Protein AF-A0A352NI86-F1 (afdb_monomer_lite)

Structure (mmCIF, N/CA/C/O backbone):
data_AF-A0A352NI86-F1
#
_entry.id   AF-A0A352NI86-F1
#
loop_
_atom_site.group_PDB
_atom_site.id
_atom_site.type_symbol
_atom_site.label_atom_id
_atom_site.label_alt_id
_atom_site.label_comp_id
_atom_site.label_asym_id
_atom_site.label_entity_id
_atom_site.label_seq_id
_atom_site.pdbx_PDB_ins_code
_atom_site.Cartn_x
_atom_site.Cartn_y
_atom_site.Cartn_z
_atom_site.occupancy
_atom_site.B_iso_or_equiv
_atom_site.auth_seq_id
_atom_site.auth_comp_id
_atom_site.auth_asym_id
_atom_site.auth_atom_id
_atom_site.pdbx_PDB_model_num
ATOM 1 N N . PRO A 1 1 ? 5.812 -15.218 0.491 1.00 68.88 1 PRO A N 1
ATOM 2 C CA . PRO A 1 1 ? 5.728 -13.779 0.850 1.00 68.88 1 PRO A CA 1
ATOM 3 C C . PRO A 1 1 ? 6.702 -13.503 2.004 1.00 68.88 1 PRO A C 1
ATOM 5 O O . PRO A 1 1 ? 6.908 -14.426 2.794 1.00 68.88 1 PRO A O 1
ATOM 8 N N . PRO A 1 2 ? 7.327 -12.315 2.087 1.00 77.12 2 PRO A N 1
ATOM 9 C CA . PRO A 1 2 ? 8.174 -11.948 3.223 1.00 77.12 2 PRO A CA 1
ATOM 10 C C . PRO A 1 2 ? 7.407 -12.029 4.550 1.00 77.12 2 PRO A C 1
ATOM 12 O O . PRO A 1 2 ? 6.180 -11.914 4.564 1.00 77.12 2 PRO A O 1
ATOM 15 N N . ALA A 1 3 ? 8.123 -12.235 5.656 1.00 84.69 3 ALA A N 1
ATOM 16 C CA . ALA A 1 3 ? 7.511 -12.257 6.982 1.00 84.69 3 ALA A CA 1
ATOM 17 C C . ALA A 1 3 ? 6.951 -10.872 7.348 1.00 84.69 3 ALA A C 1
ATOM 19 O O . ALA A 1 3 ? 7.535 -9.841 7.001 1.00 84.69 3 ALA A O 1
ATOM 20 N N . VAL A 1 4 ? 5.819 -10.855 8.052 1.00 83.38 4 VAL A N 1
ATOM 21 C CA . VAL A 1 4 ? 5.248 -9.630 8.625 1.00 83.38 4 VAL A CA 1
ATOM 22 C C . VAL A 1 4 ? 6.000 -9.323 9.931 1.00 83.38 4 VAL A C 1
ATOM 24 O O . VAL A 1 4 ? 6.153 -10.242 10.741 1.00 83.38 4 VAL A O 1
ATOM 27 N N . PRO A 1 5 ? 6.508 -8.093 10.147 1.00 83.12 5 PRO A N 1
ATOM 28 C CA . PRO A 1 5 ? 7.211 -7.735 11.378 1.00 83.12 5 PRO A CA 1
ATOM 29 C C . PRO A 1 5 ? 6.313 -7.850 12.617 1.00 83.12 5 PRO A C 1
ATOM 31 O O . PRO A 1 5 ? 5.097 -7.679 12.532 1.00 83.12 5 PRO A O 1
ATOM 34 N N . SER A 1 6 ? 6.910 -8.090 13.787 1.00 82.56 6 SER A N 1
ATOM 35 C CA . SER A 1 6 ? 6.178 -8.097 15.061 1.00 82.56 6 SER A CA 1
ATOM 36 C C . SER A 1 6 ? 5.464 -6.762 15.301 1.00 82.56 6 SER A C 1
ATOM 38 O O . SER A 1 6 ? 6.043 -5.703 15.063 1.00 82.56 6 SER A O 1
ATOM 40 N N . GLY A 1 7 ? 4.219 -6.814 15.782 1.00 81.31 7 GLY A N 1
ATOM 41 C CA . GLY A 1 7 ? 3.371 -5.628 15.963 1.00 81.31 7 GLY A CA 1
ATOM 42 C C . GLY A 1 7 ? 2.655 -5.163 14.690 1.00 81.31 7 GLY A C 1
ATOM 43 O O . GLY A 1 7 ? 1.941 -4.172 14.729 1.00 81.31 7 GLY A O 1
ATOM 44 N N . PHE A 1 8 ? 2.803 -5.867 13.565 1.00 82.38 8 PHE A N 1
ATOM 45 C CA . PHE A 1 8 ? 2.075 -5.571 12.332 1.00 82.38 8 PHE A CA 1
ATOM 46 C C . PHE A 1 8 ? 1.155 -6.716 11.941 1.00 82.38 8 PHE A C 1
ATOM 48 O O . PHE A 1 8 ? 1.426 -7.890 12.204 1.00 82.38 8 PHE A O 1
ATOM 55 N N . ARG A 1 9 ? 0.073 -6.364 11.245 1.00 87.38 9 ARG A N 1
ATOM 56 C CA . ARG A 1 9 ? -0.851 -7.332 10.661 1.00 87.38 9 ARG A CA 1
ATOM 57 C C . ARG A 1 9 ? -1.109 -7.025 9.196 1.00 87.38 9 ARG A C 1
ATOM 59 O O . ARG A 1 9 ? -1.314 -5.877 8.802 1.00 87.38 9 ARG A O 1
ATOM 66 N N . LEU A 1 10 ? -1.107 -8.087 8.395 1.00 86.75 10 LEU A N 1
ATOM 67 C CA . LEU A 1 10 ? -1.459 -8.034 6.984 1.00 86.75 10 LEU A CA 1
ATOM 68 C C . LEU A 1 10 ? -2.979 -7.900 6.838 1.00 86.75 10 LEU A C 1
ATOM 70 O O . LEU A 1 10 ? -3.723 -8.689 7.416 1.00 86.75 10 LEU A O 1
ATOM 74 N N . LEU A 1 11 ? -3.424 -6.921 6.051 1.00 85.81 11 LEU A N 1
ATOM 75 C CA . LEU A 1 11 ? -4.848 -6.627 5.836 1.00 85.81 11 LEU A CA 1
ATOM 76 C C . LEU A 1 11 ? -5.367 -7.099 4.468 1.00 85.81 11 LEU A C 1
ATOM 78 O O . LEU A 1 11 ? -6.529 -6.882 4.129 1.00 85.81 11 LEU A O 1
ATOM 82 N N . GLY A 1 12 ? -4.505 -7.714 3.658 1.00 82.44 12 GLY A N 1
ATOM 83 C CA . GLY A 1 12 ? -4.814 -8.140 2.296 1.00 82.44 12 GLY A CA 1
ATOM 84 C C . GLY A 1 12 ? -3.799 -9.143 1.749 1.00 82.44 12 GLY A C 1
ATOM 85 O O . GLY A 1 12 ? -3.095 -9.809 2.500 1.00 82.44 12 GLY A O 1
ATOM 86 N N . SER A 1 13 ? -3.720 -9.268 0.424 1.00 84.06 13 SER A N 1
ATOM 87 C CA . SER A 1 13 ? -2.706 -10.110 -0.229 1.00 84.06 13 SER A CA 1
ATOM 88 C C . SER A 1 13 ? -1.406 -9.342 -0.477 1.00 84.06 13 SER A C 1
ATOM 90 O O . SER A 1 13 ? -1.415 -8.121 -0.623 1.00 84.06 13 SER A O 1
ATOM 92 N N . VAL A 1 14 ? -0.289 -10.069 -0.550 1.00 82.50 14 VAL A N 1
ATOM 93 C CA . VAL A 1 14 ? 0.996 -9.529 -1.017 1.00 82.50 14 VAL A CA 1
ATOM 94 C C . VAL A 1 14 ? 1.062 -9.689 -2.529 1.00 82.50 14 VAL A C 1
ATOM 96 O O . VAL A 1 14 ? 0.864 -10.796 -3.032 1.00 82.50 14 VAL A O 1
ATOM 99 N N . TYR A 1 15 ? 1.376 -8.610 -3.237 1.00 79.06 15 TYR A N 1
ATOM 100 C CA . TYR A 1 15 ? 1.509 -8.612 -4.693 1.00 79.06 15 TYR A CA 1
ATOM 101 C C . TYR A 1 15 ? 2.980 -8.429 -5.087 1.00 79.06 15 TYR A C 1
ATOM 103 O O . TYR A 1 15 ? 3.679 -7.598 -4.507 1.00 79.06 15 TYR A O 1
ATOM 111 N N . GLU A 1 16 ? 3.448 -9.218 -6.058 1.00 79.75 16 GLU A N 1
ATOM 112 C CA . GLU A 1 16 ? 4.759 -9.085 -6.709 1.00 79.75 16 GLU A CA 1
ATOM 113 C C . GLU A 1 16 ? 4.521 -8.830 -8.201 1.00 79.75 16 GLU A C 1
ATOM 115 O O . GLU A 1 16 ? 3.766 -9.564 -8.842 1.00 79.75 16 GLU A O 1
ATOM 120 N N . PHE A 1 17 ? 5.152 -7.792 -8.746 1.00 77.31 17 PHE A N 1
ATOM 121 C CA . PHE A 1 17 ? 5.100 -7.462 -10.169 1.00 77.31 17 PHE A CA 1
ATOM 122 C C . PHE A 1 17 ? 6.457 -7.765 -10.805 1.00 77.31 17 PHE A C 1
ATOM 124 O O . PHE A 1 17 ? 7.493 -7.537 -10.185 1.00 77.31 17 PHE A O 1
ATOM 131 N N . SER A 1 18 ? 6.450 -8.267 -12.040 1.00 79.75 18 SER A N 1
ATOM 132 C CA . SER A 1 18 ? 7.671 -8.469 -12.824 1.00 79.75 18 SER A CA 1
ATOM 133 C C . SER A 1 18 ? 7.502 -7.927 -14.238 1.00 79.75 18 SER A C 1
ATOM 135 O O . SER A 1 18 ? 6.400 -7.958 -14.791 1.00 79.75 18 SER A O 1
ATOM 137 N N . VAL A 1 19 ? 8.593 -7.418 -14.805 1.00 74.56 19 VAL A N 1
ATOM 138 C CA . VAL A 1 19 ? 8.672 -6.965 -16.199 1.00 74.56 19 VAL A CA 1
ATOM 139 C C . VAL A 1 19 ? 9.743 -7.805 -16.877 1.00 74.56 19 VAL A C 1
ATOM 141 O O . VAL A 1 19 ? 10.877 -7.836 -16.415 1.00 74.56 19 VAL A O 1
ATOM 144 N N . ASP A 1 20 ? 9.366 -8.550 -17.916 1.00 81.00 20 ASP A N 1
ATOM 145 C CA . ASP A 1 20 ? 10.259 -9.466 -18.646 1.00 81.00 20 ASP A CA 1
ATOM 146 C C . ASP A 1 20 ? 11.017 -10.481 -17.760 1.00 81.00 20 ASP A C 1
ATOM 148 O O . ASP A 1 20 ? 12.096 -10.951 -18.107 1.00 81.00 20 ASP A O 1
ATOM 152 N N . GLY A 1 21 ? 10.433 -10.863 -16.619 1.00 79.00 21 GLY A N 1
ATOM 153 C CA . GLY A 1 21 ? 11.030 -11.804 -15.662 1.00 79.00 21 GLY A CA 1
ATOM 154 C C . GLY A 1 21 ? 11.896 -11.153 -14.578 1.00 79.00 21 GLY A C 1
ATOM 155 O O . GLY A 1 21 ? 12.259 -11.831 -13.615 1.00 79.00 21 GLY A O 1
ATOM 156 N N . GLU A 1 22 ? 12.152 -9.848 -14.672 1.00 78.31 22 GLU A N 1
ATOM 157 C CA . GLU A 1 22 ? 12.859 -9.079 -13.650 1.00 78.31 22 GLU A CA 1
ATOM 158 C C . GLU A 1 22 ? 11.903 -8.641 -12.535 1.00 78.31 22 GLU A C 1
ATOM 160 O O . GLU A 1 22 ? 10.784 -8.186 -12.787 1.00 78.31 22 GLU A O 1
ATOM 165 N N . LYS A 1 23 ? 12.347 -8.786 -11.282 1.00 71.75 23 LYS A N 1
ATOM 166 C CA . LYS A 1 23 ? 11.561 -8.469 -10.070 1.00 71.75 23 LYS A CA 1
ATOM 167 C C . LYS A 1 23 ? 11.685 -7.016 -9.619 1.00 71.75 23 LYS A C 1
ATOM 169 O O . LYS A 1 23 ? 10.997 -6.608 -8.686 1.00 71.75 23 LYS A O 1
ATOM 174 N N . SER A 1 24 ? 12.564 -6.262 -10.269 1.00 69.31 24 SER A N 1
ATOM 175 C CA . SER A 1 24 ? 12.723 -4.827 -10.100 1.00 69.31 24 SER A CA 1
ATOM 176 C C . SER A 1 24 ? 12.650 -4.157 -11.468 1.00 69.31 24 SER A C 1
ATOM 178 O O . SER A 1 24 ? 13.216 -4.623 -12.454 1.00 69.31 24 SER A O 1
ATOM 180 N N . TYR A 1 25 ? 11.901 -3.064 -11.538 1.00 74.19 25 TYR A N 1
ATOM 181 C CA . TYR A 1 25 ? 11.762 -2.267 -12.750 1.00 74.19 25 TYR A CA 1
ATOM 182 C C . TYR A 1 25 ? 11.470 -0.826 -12.361 1.00 74.19 25 TYR A C 1
ATOM 184 O O . TYR A 1 25 ? 10.669 -0.608 -11.455 1.00 74.19 25 TYR A O 1
ATOM 192 N N . SER A 1 26 ? 12.084 0.138 -13.048 1.00 77.12 26 SER A N 1
ATOM 193 C CA . SER A 1 26 ? 11.836 1.569 -12.851 1.00 77.12 26 SER A CA 1
ATOM 194 C C . SER A 1 26 ? 11.059 2.141 -14.030 1.00 77.12 26 SER A C 1
ATOM 196 O O . SER A 1 26 ? 11.459 2.007 -15.187 1.00 77.12 26 SER A O 1
ATOM 198 N N . PHE A 1 27 ? 9.949 2.809 -13.743 1.00 75.50 27 PHE A N 1
ATOM 199 C CA . PHE A 1 27 ? 9.102 3.434 -14.743 1.00 75.50 27 PHE A CA 1
ATOM 200 C C . PHE A 1 27 ? 9.628 4.806 -15.144 1.00 75.50 27 PHE A C 1
ATOM 202 O O . PHE A 1 27 ? 9.960 5.638 -14.307 1.00 75.50 27 PHE A O 1
ATOM 209 N N . ALA A 1 28 ? 9.585 5.101 -16.444 1.00 77.88 28 ALA A N 1
ATOM 210 C CA . ALA A 1 28 ? 9.854 6.449 -16.946 1.00 77.88 28 ALA A CA 1
ATOM 211 C C . ALA A 1 28 ? 8.791 7.482 -16.510 1.00 77.88 28 ALA A C 1
ATOM 213 O O . ALA A 1 28 ? 9.021 8.687 -16.595 1.00 77.88 28 ALA A O 1
ATOM 214 N N . LYS A 1 29 ? 7.607 7.020 -16.086 1.00 81.88 29 LYS A N 1
ATOM 215 C CA . LYS A 1 29 ? 6.509 7.828 -15.541 1.00 81.88 29 LYS A CA 1
ATOM 216 C C . LYS A 1 29 ? 5.911 7.102 -14.349 1.00 81.88 29 LYS A C 1
ATOM 218 O O . LYS A 1 29 ? 5.798 5.883 -14.396 1.00 81.88 29 LYS A O 1
ATOM 223 N N . SER A 1 30 ? 5.481 7.836 -13.330 1.00 85.06 30 SER A N 1
ATOM 224 C CA . SER A 1 30 ? 4.841 7.224 -12.171 1.00 85.06 30 SER A CA 1
ATOM 225 C C . SER A 1 30 ? 3.624 6.389 -12.576 1.00 85.06 30 SER A C 1
ATOM 227 O O . SER A 1 30 ? 2.847 6.757 -13.463 1.00 85.06 30 SER A O 1
ATOM 229 N N . VAL A 1 31 ? 3.477 5.248 -11.914 1.00 86.38 31 VAL A N 1
ATOM 230 C CA . VAL A 1 31 ? 2.327 4.358 -12.039 1.00 86.38 31 VAL A CA 1
ATOM 231 C C . VAL A 1 31 ? 1.491 4.437 -10.772 1.00 86.38 31 VAL A C 1
ATOM 233 O O . VAL A 1 31 ? 2.010 4.641 -9.673 1.00 86.38 31 VAL A O 1
ATOM 236 N N . THR A 1 32 ? 0.181 4.286 -10.927 1.00 92.06 32 THR A N 1
ATOM 237 C CA . THR A 1 32 ? -0.757 4.253 -9.806 1.00 92.06 32 THR A CA 1
ATOM 238 C C . THR A 1 32 ? -1.002 2.812 -9.392 1.00 92.06 32 THR A C 1
ATOM 240 O O . THR A 1 32 ? -1.415 1.993 -10.212 1.00 92.06 32 THR A O 1
ATOM 243 N N . ILE A 1 33 ? -0.770 2.515 -8.116 1.00 90.62 33 ILE A N 1
ATOM 244 C CA . ILE A 1 33 ? -1.128 1.237 -7.504 1.00 90.62 33 ILE A CA 1
ATOM 245 C C . ILE A 1 33 ? -2.330 1.476 -6.599 1.00 90.62 33 ILE A C 1
ATOM 247 O O . ILE A 1 33 ? -2.269 2.325 -5.711 1.00 90.62 33 ILE A O 1
ATOM 251 N N . THR A 1 34 ? -3.386 0.688 -6.796 1.00 93.94 34 THR A N 1
ATOM 252 C CA . THR A 1 34 ? -4.562 0.643 -5.922 1.00 93.94 34 THR A CA 1
ATOM 253 C C . THR A 1 34 ? -4.719 -0.775 -5.389 1.00 93.94 34 THR A C 1
ATOM 255 O O . THR A 1 34 ? -4.880 -1.714 -6.168 1.00 93.94 34 THR A O 1
ATOM 258 N N . LEU A 1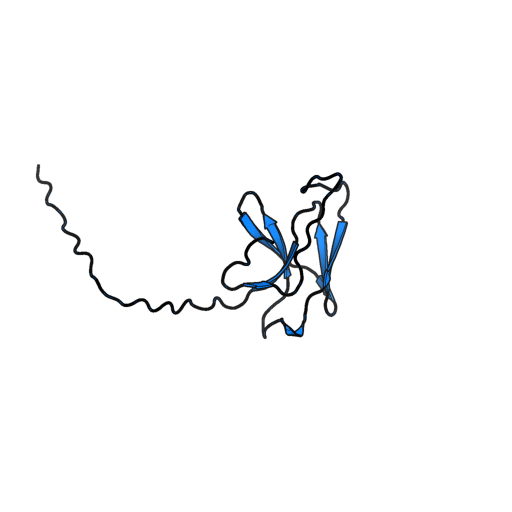 35 ? -4.659 -0.941 -4.067 1.00 93.44 35 LEU A N 1
ATOM 259 C CA . LEU A 1 35 ? -4.791 -2.238 -3.400 1.00 93.44 35 LEU A CA 1
ATOM 260 C C . LEU A 1 35 ? -6.040 -2.271 -2.524 1.00 93.44 35 LEU A C 1
ATOM 262 O O . LEU A 1 35 ? -6.306 -1.332 -1.777 1.00 93.44 35 LEU A O 1
ATOM 266 N N . HIS A 1 36 ? -6.775 -3.380 -2.587 1.00 94.38 36 HIS A N 1
ATOM 267 C CA . HIS A 1 36 ? -7.866 -3.662 -1.657 1.00 94.38 36 HIS A CA 1
ATOM 268 C C . HIS A 1 36 ? -7.333 -4.179 -0.317 1.00 94.38 36 HIS A C 1
ATOM 270 O O . HIS A 1 36 ? -6.344 -4.916 -0.273 1.00 94.38 36 HIS A O 1
ATOM 276 N N . PHE A 1 37 ? -8.039 -3.848 0.759 1.00 93.19 37 PHE A N 1
ATOM 277 C CA . PHE A 1 37 ? -7.831 -4.402 2.094 1.00 93.19 37 PHE A CA 1
ATOM 278 C C . PHE A 1 37 ? -9.173 -4.755 2.739 1.00 93.19 37 PHE A C 1
ATOM 280 O O . PHE A 1 37 ? -10.217 -4.266 2.306 1.00 93.19 37 PHE A O 1
ATOM 287 N N . ASP A 1 38 ? -9.149 -5.612 3.758 1.00 91.56 38 ASP A N 1
ATOM 288 C CA . ASP A 1 38 ? -10.318 -5.906 4.587 1.00 91.56 38 ASP A CA 1
ATOM 289 C C . ASP A 1 38 ? -10.487 -4.823 5.672 1.00 91.56 38 ASP A C 1
ATOM 291 O O . ASP A 1 38 ? -9.671 -4.761 6.597 1.00 91.56 38 ASP A O 1
ATOM 295 N N . PRO A 1 39 ? -11.527 -3.968 5.612 1.00 89.25 39 PRO A N 1
ATOM 296 C CA . PRO A 1 39 ? -11.751 -2.942 6.627 1.00 89.25 39 PRO A CA 1
ATOM 297 C C . PRO A 1 39 ? -12.120 -3.528 7.991 1.00 89.25 39 PRO A C 1
ATOM 299 O O . PRO A 1 39 ? -11.810 -2.920 9.009 1.00 89.25 39 PRO A O 1
ATOM 302 N N . GLY A 1 40 ? -12.750 -4.710 8.027 1.00 89.88 40 GLY A N 1
ATOM 303 C CA . GLY A 1 40 ? -13.079 -5.401 9.277 1.00 89.88 40 GLY A CA 1
ATOM 304 C C . GLY A 1 40 ? -11.839 -5.923 10.001 1.00 89.88 40 GLY A C 1
ATOM 305 O O . GLY A 1 40 ? -11.885 -6.213 11.195 1.00 89.88 40 GLY A O 1
ATOM 306 N N . ALA A 1 41 ? -10.716 -6.002 9.288 1.00 87.19 41 ALA A N 1
ATOM 307 C CA . ALA A 1 41 ? -9.425 -6.305 9.854 1.00 87.19 41 ALA A CA 1
ATOM 308 C C . ALA A 1 41 ? -8.683 -5.052 10.346 1.00 87.19 41 ALA A C 1
ATOM 310 O O . ALA A 1 41 ? -7.600 -5.224 10.871 1.00 87.19 41 ALA A O 1
ATOM 311 N N . VAL A 1 42 ? -9.184 -3.822 10.237 1.00 89.44 42 VAL A N 1
ATOM 312 C CA . VAL A 1 42 ? -8.495 -2.644 10.805 1.00 89.44 42 VAL A CA 1
ATOM 313 C C . VAL A 1 42 ? -8.947 -2.440 12.254 1.00 89.44 42 VAL A C 1
ATOM 315 O O . VAL A 1 42 ? -10.145 -2.368 12.516 1.00 89.44 42 VAL A O 1
ATOM 318 N N . GLY A 1 43 ? -8.007 -2.390 13.201 1.00 86.50 43 GLY A N 1
ATOM 319 C CA . GLY A 1 43 ? -8.298 -2.141 14.615 1.00 86.50 43 GLY A CA 1
ATOM 320 C C . GLY A 1 43 ? -8.719 -0.694 14.896 1.00 86.50 43 GLY A C 1
ATOM 321 O O . GLY A 1 43 ? -8.465 0.213 14.103 1.00 86.50 43 GLY A O 1
ATOM 322 N N . GLU A 1 44 ? -9.359 -0.455 16.044 1.00 85.25 44 GLU A N 1
ATOM 323 C CA . GLU A 1 44 ? -9.705 0.907 16.467 1.00 85.25 44 GLU A CA 1
ATOM 324 C C . GLU A 1 44 ? -8.438 1.758 16.641 1.00 85.25 44 GLU A C 1
ATOM 326 O O . GLU A 1 44 ? -7.502 1.366 17.331 1.00 85.25 44 GLU A O 1
ATOM 331 N N . GLY A 1 45 ? -8.402 2.930 16.000 1.00 84.56 45 GLY A N 1
ATOM 332 C CA . GLY A 1 45 ? -7.244 3.829 16.032 1.00 84.56 45 GLY A CA 1
ATOM 333 C C . GLY A 1 45 ? -6.090 3.438 15.099 1.00 84.56 45 GLY A C 1
ATOM 334 O O . GLY A 1 45 ? -5.176 4.240 14.912 1.00 84.56 45 GLY A O 1
ATOM 335 N N . GLU A 1 46 ? -6.137 2.265 14.461 1.00 89.06 46 GLU A N 1
ATOM 336 C CA . GLU A 1 46 ? -5.166 1.884 13.435 1.00 89.06 46 GLU A CA 1
ATOM 337 C C . GLU A 1 46 ? -5.464 2.603 12.110 1.00 89.06 46 GLU A C 1
ATOM 339 O O . GLU A 1 46 ? -6.613 2.856 11.746 1.00 89.06 46 GLU A O 1
ATOM 344 N N . THR A 1 47 ? -4.414 2.916 11.348 1.00 90.69 47 THR A N 1
ATOM 345 C CA . THR A 1 47 ? -4.544 3.453 9.987 1.00 90.69 47 THR A CA 1
ATOM 346 C C . THR A 1 47 ? -3.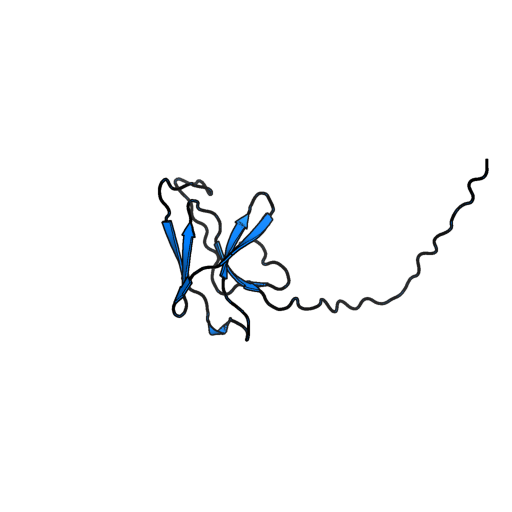869 2.496 9.008 1.00 90.69 47 THR A C 1
ATOM 348 O O . THR A 1 47 ? -2.659 2.279 9.117 1.00 90.69 47 THR A O 1
ATOM 351 N N . PRO A 1 48 ? -4.611 1.903 8.056 1.00 94.00 48 PRO A N 1
ATOM 352 C CA . PRO A 1 48 ? -4.018 1.019 7.066 1.00 94.00 48 PRO A CA 1
ATOM 353 C C . PRO A 1 48 ? -3.113 1.828 6.128 1.00 94.00 48 PRO A C 1
ATOM 355 O O . PRO A 1 48 ? -3.382 2.987 5.817 1.00 94.00 48 PRO A O 1
ATOM 358 N N . SER A 1 49 ? -2.012 1.234 5.679 1.00 95.25 49 SER A N 1
ATOM 359 C CA . SER A 1 49 ? -1.052 1.879 4.776 1.00 95.25 49 SER A CA 1
ATOM 360 C C . SER A 1 49 ? -0.433 0.865 3.826 1.00 95.25 49 SER A C 1
ATOM 362 O O . SER A 1 49 ? -0.284 -0.307 4.179 1.00 95.25 49 SER A O 1
ATOM 364 N N .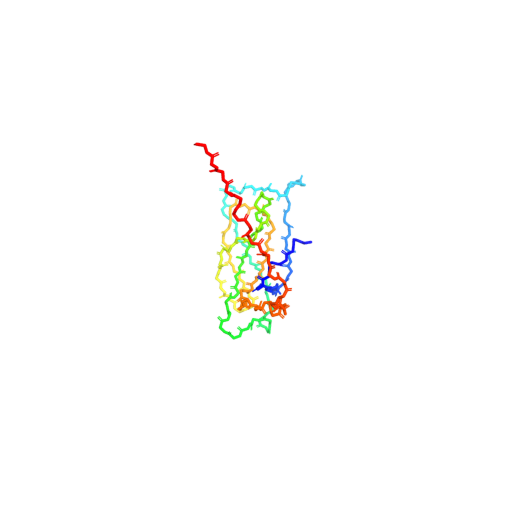 ILE A 1 50 ? -0.047 1.310 2.629 1.00 94.38 50 ILE A N 1
ATOM 365 C CA . ILE A 1 50 ? 0.780 0.504 1.732 1.00 94.38 50 ILE A CA 1
ATOM 366 C C . ILE A 1 50 ? 2.230 0.575 2.205 1.00 94.38 50 ILE A C 1
ATOM 368 O O . ILE A 1 50 ? 2.746 1.634 2.557 1.00 94.38 50 ILE A O 1
ATOM 372 N N . TYR A 1 51 ? 2.890 -0.574 2.191 1.00 93.69 51 TYR A N 1
ATOM 373 C CA . TYR A 1 51 ? 4.320 -0.713 2.408 1.00 93.69 51 TYR A CA 1
ATOM 374 C C . TYR A 1 51 ? 4.949 -1.391 1.203 1.00 93.69 51 TYR A C 1
ATOM 376 O O . TYR A 1 51 ? 4.315 -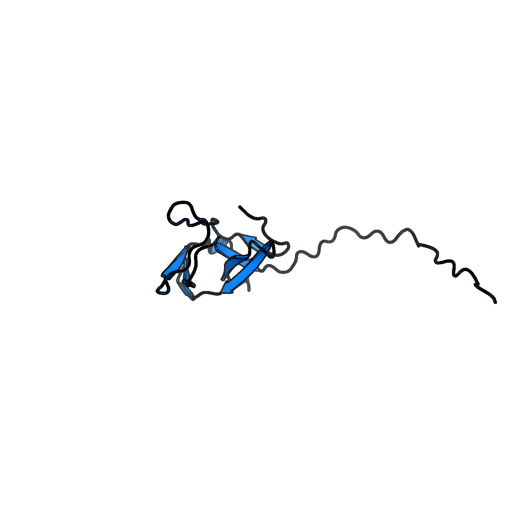2.238 0.566 1.00 93.69 51 TYR A O 1
ATOM 384 N N . TYR A 1 52 ? 6.213 -1.071 0.948 1.00 91.88 52 TYR A N 1
ATOM 385 C CA . TYR A 1 52 ? 7.055 -1.849 0.050 1.00 91.88 52 TYR A CA 1
ATOM 386 C C . TYR A 1 52 ? 8.083 -2.656 0.839 1.00 91.88 52 TYR A C 1
ATOM 388 O O . TYR A 1 52 ? 8.469 -2.264 1.941 1.00 91.88 52 TYR A O 1
ATOM 396 N N . TYR A 1 53 ? 8.511 -3.793 0.298 1.00 88.81 53 TYR A N 1
ATOM 397 C CA . TYR A 1 53 ? 9.595 -4.571 0.889 1.00 88.81 53 TYR A CA 1
ATOM 398 C C . TYR A 1 53 ? 10.933 -4.179 0.259 1.00 88.81 53 TYR A C 1
ATOM 400 O O . TYR A 1 53 ? 11.134 -4.341 -0.947 1.00 88.81 53 TYR A O 1
ATOM 408 N N . ASP A 1 54 ? 11.838 -3.666 1.085 1.00 87.62 54 ASP A N 1
ATOM 409 C CA . ASP A 1 54 ? 13.230 -3.421 0.735 1.00 87.62 54 ASP A CA 1
ATOM 410 C C . ASP A 1 54 ? 13.989 -4.754 0.800 1.00 87.62 54 ASP A C 1
ATOM 412 O O . ASP A 1 54 ? 14.157 -5.335 1.876 1.00 87.62 54 ASP A O 1
ATOM 416 N N . GLU A 1 55 ? 14.400 -5.285 -0.354 1.00 83.94 55 GLU A N 1
ATOM 417 C CA . GLU A 1 55 ? 15.085 -6.582 -0.423 1.00 83.94 55 GLU A CA 1
ATOM 418 C C . GLU A 1 55 ? 16.534 -6.529 0.076 1.00 83.94 55 GLU A C 1
ATOM 420 O O . GLU A 1 55 ? 17.045 -7.554 0.537 1.00 83.94 55 GLU A O 1
ATOM 425 N N . GLU A 1 56 ? 17.176 -5.358 0.038 1.00 86.88 56 GLU A N 1
ATOM 426 C CA . GLU A 1 56 ? 18.545 -5.171 0.526 1.00 86.88 56 GLU A CA 1
ATOM 427 C C . GLU A 1 56 ? 18.563 -5.164 2.055 1.00 86.88 56 GLU A C 1
ATOM 429 O O . GLU A 1 56 ? 19.321 -5.902 2.691 1.00 86.88 56 GLU A O 1
ATOM 434 N N . LEU A 1 57 ? 17.666 -4.375 2.649 1.00 88.81 57 LEU A N 1
ATOM 435 C CA . LEU A 1 57 ? 17.542 -4.204 4.095 1.00 88.81 57 LEU A CA 1
ATOM 436 C C . LEU A 1 57 ? 16.640 -5.259 4.749 1.00 88.81 57 LEU A C 1
ATOM 438 O O . LEU A 1 57 ? 16.601 -5.365 5.975 1.00 88.81 57 LEU A O 1
ATOM 442 N N . LYS A 1 58 ? 15.938 -6.060 3.940 1.00 86.31 58 LYS A N 1
ATOM 443 C CA . LYS A 1 58 ? 15.002 -7.112 4.365 1.00 86.31 58 LYS A CA 1
ATOM 444 C C . LYS A 1 58 ? 13.925 -6.600 5.324 1.00 86.31 58 LYS A C 1
ATOM 446 O O . LYS A 1 58 ? 13.616 -7.243 6.328 1.00 86.31 58 LYS A O 1
ATOM 451 N N . GLN A 1 59 ? 13.352 -5.440 5.013 1.00 88.31 59 GLN A N 1
ATOM 452 C CA . GLN A 1 59 ? 12.368 -4.770 5.864 1.00 88.31 59 GLN A CA 1
ATOM 453 C C . GLN A 1 59 ? 11.231 -4.144 5.060 1.00 88.31 59 GLN A C 1
ATOM 455 O O . GLN A 1 59 ? 11.367 -3.847 3.877 1.00 88.31 59 GLN A O 1
ATOM 460 N N . TRP A 1 60 ? 10.104 -3.917 5.728 1.00 90.38 60 TRP A N 1
ATOM 461 C CA . TRP A 1 60 ? 8.974 -3.197 5.156 1.00 90.38 60 TRP A CA 1
ATOM 462 C C . TRP A 1 60 ? 9.097 -1.700 5.426 1.00 90.38 60 TRP A C 1
ATOM 464 O O . TRP A 1 60 ? 9.296 -1.289 6.567 1.00 90.38 60 TRP A O 1
ATOM 474 N N . VAL A 1 61 ? 8.919 -0.888 4.389 1.00 90.88 61 VAL A N 1
ATOM 475 C CA . VAL A 1 61 ? 8.982 0.575 4.455 1.00 90.88 61 VAL A CA 1
ATOM 476 C C . VAL A 1 61 ? 7.596 1.147 4.168 1.00 90.88 61 VAL A C 1
ATOM 478 O O . VAL A 1 61 ? 6.968 0.787 3.173 1.00 90.88 61 VAL A O 1
ATOM 481 N N . ASN A 1 62 ? 7.100 2.007 5.062 1.00 92.69 62 ASN A N 1
ATOM 482 C CA . ASN A 1 62 ? 5.777 2.626 4.945 1.00 92.69 62 ASN A CA 1
ATOM 483 C C . ASN A 1 62 ? 5.769 3.673 3.820 1.00 92.69 62 ASN A C 1
ATOM 485 O O . ASN A 1 62 ? 6.626 4.554 3.791 1.00 92.69 62 ASN A O 1
ATOM 489 N N . LEU A 1 63 ? 4.783 3.583 2.929 1.00 92.62 63 LEU A N 1
ATOM 490 C CA . LEU A 1 63 ? 4.511 4.567 1.875 1.00 92.62 63 LEU A CA 1
ATOM 491 C C . LEU A 1 63 ? 3.237 5.383 2.139 1.00 92.62 63 LEU A C 1
ATOM 493 O O . LEU A 1 63 ? 2.966 6.347 1.426 1.00 92.62 63 LEU A O 1
ATOM 497 N N . G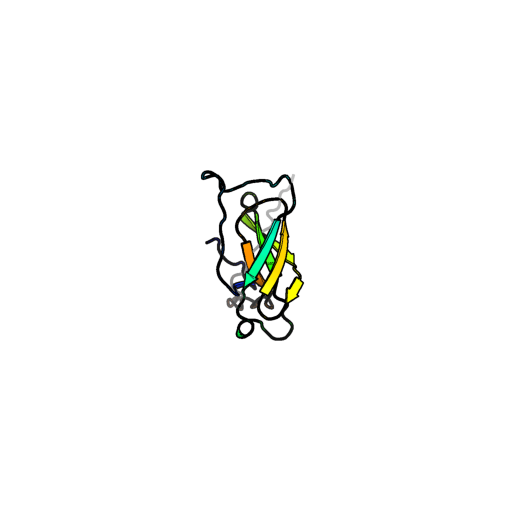LY A 1 64 ? 2.436 4.987 3.130 1.00 94.00 64 GLY A N 1
ATOM 498 C CA . GLY A 1 64 ? 1.119 5.554 3.388 1.00 94.00 64 GLY A CA 1
ATOM 499 C C . GLY A 1 64 ? 0.129 5.219 2.272 1.00 94.00 64 GLY A C 1
ATOM 500 O O . GLY A 1 64 ? 0.044 4.076 1.814 1.00 94.00 64 GLY A O 1
ATOM 501 N N . GLY A 1 65 ? -0.633 6.225 1.852 1.00 94.50 65 GLY A N 1
ATOM 502 C CA . GLY A 1 65 ? -1.553 6.159 0.721 1.00 94.50 65 GLY A CA 1
ATOM 503 C C . GLY A 1 65 ? -2.897 6.819 1.000 1.00 94.50 65 GLY A C 1
ATOM 504 O O . GLY A 1 65 ? -3.246 7.118 2.140 1.00 94.50 65 GLY A O 1
ATOM 505 N N . GLU A 1 66 ? -3.648 7.063 -0.068 1.00 96.50 66 GLU A N 1
ATOM 506 C CA . GLU A 1 66 ? -4.980 7.658 0.001 1.00 96.50 66 GLU A CA 1
ATOM 507 C C . GLU A 1 66 ? -6.037 6.557 0.140 1.00 96.50 66 GLU A C 1
ATOM 509 O O . GLU A 1 66 ? -6.137 5.678 -0.721 1.00 96.50 66 GLU A O 1
ATOM 514 N N . ILE A 1 67 ? -6.813 6.594 1.228 1.00 95.12 67 ILE A N 1
ATOM 515 C CA . ILE A 1 67 ? -7.866 5.613 1.517 1.00 95.12 67 ILE A CA 1
ATOM 516 C C . ILE A 1 67 ? -9.179 6.056 0.863 1.00 95.12 67 ILE A C 1
ATOM 518 O O . ILE A 1 67 ? -9.665 7.158 1.112 1.00 95.12 67 ILE A O 1
ATOM 522 N N . SER A 1 68 ? -9.804 5.160 0.097 1.00 94.94 68 SER A N 1
ATOM 523 C CA . SER A 1 68 ? -11.163 5.333 -0.424 1.00 94.94 68 SER A CA 1
ATOM 524 C C . SER A 1 68 ? -11.943 4.026 -0.296 1.00 94.94 68 SER A C 1
ATOM 526 O O . SER A 1 68 ? -11.635 3.023 -0.947 1.00 94.94 68 SER A O 1
ATOM 528 N N . GLY A 1 69 ? -12.936 4.008 0.598 1.00 93.31 69 GLY A N 1
ATOM 529 C CA . GLY A 1 69 ? -13.684 2.797 0.939 1.00 93.31 69 GLY A CA 1
ATOM 530 C C . GLY A 1 69 ? -12.772 1.703 1.502 1.00 93.31 69 GLY A C 1
ATOM 531 O O . GLY A 1 69 ? -12.192 1.864 2.570 1.00 93.31 69 GLY A O 1
ATOM 532 N N . ASN A 1 70 ? -12.651 0.591 0.775 1.00 94.50 70 ASN A N 1
ATOM 533 C CA . ASN A 1 70 ? -11.800 -0.551 1.125 1.00 94.50 70 ASN A CA 1
ATOM 534 C C . ASN A 1 70 ? -10.532 -0.646 0.255 1.00 94.50 70 ASN A C 1
ATOM 536 O O . ASN A 1 70 ? -9.988 -1.735 0.061 1.00 94.50 70 ASN A O 1
ATOM 540 N N . THR A 1 71 ? -10.090 0.482 -0.308 1.00 95.38 71 THR A N 1
ATOM 541 C CA . THR A 1 71 ? -8.887 0.568 -1.145 1.00 95.38 71 THR A CA 1
ATOM 542 C C . THR A 1 71 ? -7.912 1.622 -0.642 1.00 95.38 71 THR A C 1
ATOM 544 O O . THR A 1 71 ? -8.328 2.622 -0.056 1.00 95.38 71 THR A O 1
ATOM 547 N N . ILE A 1 72 ? -6.620 1.400 -0.894 1.00 96.94 72 ILE A N 1
ATOM 548 C CA . ILE A 1 72 ? -5.548 2.389 -0.725 1.00 96.94 72 ILE A CA 1
ATOM 549 C C . ILE A 1 72 ? -4.847 2.603 -2.057 1.00 96.94 72 ILE A C 1
ATOM 551 O O . ILE A 1 72 ? -4.526 1.631 -2.742 1.00 96.94 72 ILE A O 1
ATOM 555 N N . THR A 1 73 ? -4.591 3.866 -2.399 1.00 96.19 73 THR A N 1
ATOM 556 C CA . THR A 1 73 ? -3.911 4.262 -3.636 1.00 96.19 73 THR A CA 1
ATOM 557 C C . THR A 1 73 ? -2.603 5.006 -3.363 1.00 96.19 73 THR A C 1
ATOM 559 O O . THR A 1 73 ? -2.548 5.872 -2.491 1.00 96.19 73 THR A O 1
ATOM 562 N N . ILE A 1 74 ? -1.554 4.688 -4.130 1.00 94.62 74 ILE A N 1
ATOM 563 C CA . ILE A 1 74 ? -0.261 5.394 -4.148 1.00 94.62 74 ILE A CA 1
ATOM 564 C C . ILE A 1 74 ? 0.247 5.596 -5.581 1.00 94.62 74 ILE A C 1
ATOM 566 O O . ILE A 1 74 ? -0.169 4.898 -6.509 1.00 94.62 74 ILE A O 1
ATOM 570 N N . GLN A 1 75 ? 1.185 6.528 -5.752 1.00 93.06 75 GLN A N 1
ATOM 571 C CA . GLN A 1 75 ? 2.004 6.652 -6.959 1.00 93.06 75 GLN A CA 1
ATOM 572 C C . GLN A 1 75 ? 3.417 6.146 -6.670 1.00 93.06 75 GLN A C 1
ATOM 574 O O . GLN A 1 75 ? 4.022 6.553 -5.681 1.00 93.06 75 GLN A O 1
ATOM 579 N N . VAL A 1 76 ? 3.943 5.282 -7.535 1.00 87.25 76 VAL A N 1
ATOM 580 C CA . VAL A 1 76 ? 5.310 4.754 -7.435 1.00 87.25 76 VAL A CA 1
ATOM 581 C C . VAL A 1 76 ? 6.021 4.854 -8.775 1.00 87.25 76 VAL A C 1
ATOM 583 O O . VAL A 1 76 ? 5.391 4.931 -9.829 1.00 87.25 76 VAL A O 1
ATOM 586 N N . ASP A 1 77 ? 7.344 4.861 -8.736 1.00 84.50 77 ASP A N 1
ATOM 587 C CA . ASP A 1 77 ? 8.225 4.907 -9.903 1.00 84.50 77 ASP A CA 1
ATOM 588 C C . ASP A 1 77 ? 9.011 3.606 -10.107 1.00 84.50 77 ASP A C 1
ATOM 590 O O . ASP A 1 77 ? 9.764 3.489 -11.069 1.00 84.50 77 ASP A O 1
ATOM 594 N N . HIS A 1 78 ? 8.809 2.606 -9.252 1.00 79.19 78 HIS A N 1
ATOM 595 C CA . HIS A 1 78 ? 9.396 1.283 -9.391 1.00 79.19 78 HIS A CA 1
ATOM 596 C C . HIS A 1 78 ? 8.402 0.196 -8.990 1.00 79.19 78 HIS A C 1
ATOM 598 O O . HIS A 1 78 ? 7.385 0.487 -8.365 1.00 79.19 78 HIS A O 1
ATOM 604 N N . PHE A 1 79 ? 8.690 -1.053 -9.359 1.00 73.38 79 PHE A N 1
ATOM 605 C CA . PHE A 1 79 ? 8.001 -2.222 -8.821 1.00 73.38 79 PHE A CA 1
ATOM 606 C C . PHE A 1 79 ? 8.904 -3.027 -7.894 1.00 73.38 79 PHE A C 1
ATOM 608 O O . PHE A 1 79 ? 10.047 -3.338 -8.218 1.00 73.38 79 PHE A O 1
ATOM 615 N N . THR A 1 80 ? 8.332 -3.383 -6.749 1.00 81.25 80 THR A N 1
ATOM 616 C CA . THR A 1 80 ? 8.810 -4.389 -5.798 1.00 81.25 80 THR A CA 1
ATOM 617 C C . THR A 1 80 ? 7.576 -5.112 -5.225 1.00 81.25 80 THR A C 1
ATOM 619 O O . THR A 1 80 ? 6.496 -5.099 -5.825 1.00 81.25 80 THR A O 1
ATOM 622 N N . LYS A 1 81 ? 7.705 -5.767 -4.071 1.00 87.38 81 LYS A N 1
ATOM 623 C CA . LYS A 1 81 ? 6.590 -6.350 -3.323 1.00 87.38 81 LYS A CA 1
ATOM 624 C C . LYS A 1 81 ? 5.868 -5.268 -2.538 1.00 87.38 81 LYS A C 1
ATOM 626 O O . LYS A 1 81 ? 6.508 -4.537 -1.783 1.00 87.38 81 LYS A O 1
ATOM 631 N N . TYR A 1 82 ? 4.543 -5.248 -2.649 1.00 91.25 82 TYR A N 1
ATOM 632 C CA . TYR A 1 82 ? 3.680 -4.338 -1.899 1.00 91.25 82 TYR A CA 1
ATOM 633 C C . TYR A 1 82 ? 2.680 -5.099 -1.037 1.00 91.25 82 TYR A C 1
ATOM 635 O O . TYR A 1 82 ? 2.208 -6.180 -1.405 1.00 91.25 82 TYR A O 1
ATOM 643 N N . ALA A 1 83 ? 2.338 -4.506 0.101 1.00 92.38 83 ALA A N 1
ATOM 644 C CA . ALA A 1 83 ? 1.331 -5.024 1.014 1.00 92.38 83 ALA A CA 1
ATOM 645 C C . ALA A 1 83 ? 0.591 -3.882 1.715 1.00 92.38 83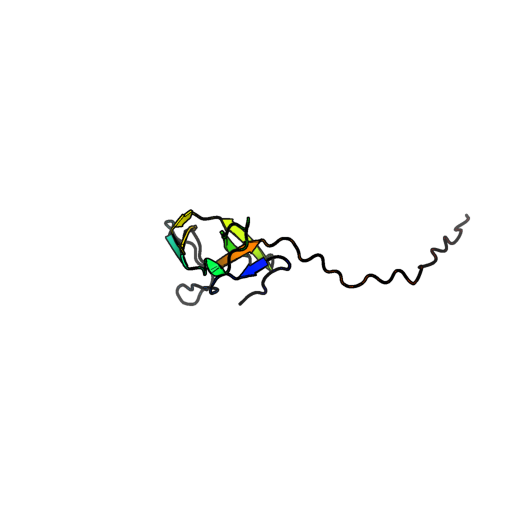 ALA A C 1
ATOM 647 O O . ALA A 1 83 ? 1.194 -2.855 2.022 1.00 92.38 83 ALA A O 1
ATOM 648 N N . VAL A 1 84 ? -0.696 -4.084 2.010 1.00 93.31 84 VAL A N 1
ATOM 649 C CA . VAL A 1 84 ? -1.441 -3.220 2.937 1.00 93.31 84 VAL A CA 1
ATOM 650 C C . VAL A 1 84 ? -1.321 -3.799 4.342 1.00 93.31 84 VAL A C 1
ATOM 652 O O . VAL A 1 84 ? -1.677 -4.959 4.574 1.00 93.31 84 VAL A O 1
ATOM 655 N N . MET A 1 85 ? -0.816 -2.998 5.276 1.00 93.38 85 MET A N 1
ATOM 656 C CA . MET A 1 85 ? -0.642 -3.381 6.676 1.00 93.38 85 MET A CA 1
ATOM 657 C C . MET A 1 85 ? -1.188 -2.298 7.603 1.00 93.38 85 MET A C 1
ATOM 659 O O . MET A 1 85 ? -1.208 -1.119 7.247 1.00 93.38 85 MET A O 1
ATOM 663 N N . ALA A 1 86 ? -1.603 -2.711 8.796 1.00 89.69 86 ALA A N 1
ATOM 664 C CA . ALA A 1 86 ? -1.806 -1.822 9.933 1.00 89.69 86 ALA A CA 1
ATOM 665 C C . ALA A 1 86 ? -0.704 -2.071 10.965 1.00 89.69 86 ALA A C 1
ATOM 667 O O . ALA A 1 86 ? -0.313 -3.221 11.208 1.00 89.69 86 ALA A O 1
ATOM 668 N N . ALA A 1 87 ? -0.199 -0.981 11.540 1.00 78.75 87 ALA A N 1
ATOM 669 C CA . ALA A 1 87 ? 0.601 -1.040 12.751 1.00 78.75 87 ALA A CA 1
ATOM 670 C C . ALA A 1 87 ? -0.360 -1.271 13.919 1.00 78.75 87 ALA A C 1
ATOM 672 O O . ALA A 1 87 ? -1.185 -0.402 14.197 1.00 78.75 87 ALA A O 1
ATOM 673 N N . GLY A 1 88 ? -0.264 -2.428 14.562 1.00 66.88 88 GLY A N 1
ATOM 674 C CA . GLY A 1 88 ? -0.857 -2.617 15.876 1.00 66.88 88 GLY A CA 1
ATOM 675 C C . GLY A 1 88 ? 0.033 -1.992 16.942 1.00 66.88 88 GLY A C 1
ATOM 676 O O . GLY A 1 88 ? 1.221 -1.732 16.714 1.00 66.88 88 GLY A O 1
ATOM 677 N N . GLU A 1 89 ? -0.515 -1.780 18.138 1.00 52.06 89 GLU A N 1
ATOM 678 C CA . GLU A 1 89 ? 0.350 -1.700 19.313 1.00 52.06 89 GLU A CA 1
ATOM 679 C C . GLU A 1 89 ? 1.232 -2.957 19.327 1.00 52.06 89 GLU A C 1
ATOM 681 O O . GLU A 1 89 ? 0.734 -4.051 19.027 1.00 52.06 89 GLU A O 1
ATOM 686 N N . PRO A 1 90 ? 2.543 -2.840 19.615 1.00 42.59 90 PRO A N 1
ATOM 687 C CA . PRO A 1 90 ? 3.349 -4.028 19.798 1.00 42.59 90 PRO A CA 1
ATOM 688 C C . PRO A 1 90 ? 2.637 -4.849 20.868 1.00 42.59 90 PRO A C 1
ATOM 690 O O . PRO A 1 90 ? 2.466 -4.367 21.988 1.00 42.59 90 PRO A O 1
ATOM 693 N N . GLU A 1 91 ? 2.211 -6.074 20.540 1.00 44.38 91 GLU A N 1
ATOM 694 C CA . GLU A 1 91 ? 2.015 -7.065 21.586 1.00 44.38 91 GLU A CA 1
ATOM 695 C C . GLU A 1 91 ? 3.334 -7.055 22.342 1.00 44.38 91 GLU A C 1
ATOM 697 O O . GLU A 1 91 ? 4.374 -7.481 21.825 1.00 44.38 91 GLU A O 1
ATOM 702 N N . VAL A 1 92 ? 3.314 -6.454 23.534 1.00 37.56 92 VAL A N 1
ATOM 703 C CA . VAL A 1 92 ? 4.366 -6.624 24.511 1.00 37.56 92 VAL A CA 1
ATOM 704 C C . VAL A 1 92 ? 4.489 -8.125 24.580 1.00 37.56 92 VAL A C 1
ATOM 706 O O . VAL A 1 92 ? 3.571 -8.796 25.044 1.00 37.56 92 VAL A O 1
ATOM 709 N N . ALA A 1 93 ? 5.584 -8.656 24.045 1.00 43.41 93 ALA A N 1
ATOM 710 C CA . ALA A 1 93 ? 5.936 -10.029 24.271 1.00 43.41 93 ALA A CA 1
ATOM 711 C C . ALA A 1 93 ? 6.115 -10.134 25.785 1.00 43.41 93 ALA A C 1
ATOM 713 O O . ALA A 1 93 ? 7.213 -9.975 26.312 1.00 43.41 93 ALA A O 1
ATOM 714 N N . THR A 1 94 ? 5.035 -10.424 26.511 1.00 37.31 94 THR A N 1
ATOM 715 C CA . THR A 1 94 ? 5.072 -10.967 27.859 1.00 37.31 94 THR A CA 1
ATOM 716 C C . THR A 1 94 ? 5.528 -12.418 27.738 1.00 37.31 94 THR A C 1
ATOM 718 O O . THR A 1 94 ? 4.914 -13.345 28.260 1.00 37.31 94 THR A O 1
ATOM 721 N N . GLY A 1 95 ? 6.635 -12.629 27.020 1.00 43.59 95 GLY A N 1
ATOM 722 C CA . GLY A 1 95 ? 7.529 -13.737 27.240 1.00 43.59 95 GLY A CA 1
ATOM 723 C C . GLY A 1 95 ? 8.123 -13.497 28.613 1.00 43.59 95 GLY A C 1
ATOM 724 O O . GLY A 1 95 ? 9.102 -12.781 28.755 1.00 43.59 95 GLY A O 1
ATOM 725 N N . LEU A 1 96 ? 7.418 -14.015 29.613 1.00 40.94 96 LEU A N 1
ATOM 726 C CA . LEU A 1 96 ? 7.846 -14.358 30.961 1.00 40.94 96 LEU A CA 1
ATOM 727 C C . LEU A 1 96 ? 9.376 -14.256 31.153 1.00 40.94 96 LEU A C 1
ATOM 729 O O . LEU A 1 96 ? 10.089 -15.257 31.103 1.00 40.94 96 LEU A O 1
ATOM 733 N N . ILE A 1 97 ? 9.894 -13.047 31.391 1.00 44.22 97 ILE A N 1
ATOM 734 C CA . ILE A 1 97 ? 11.239 -12.872 31.933 1.00 44.22 97 ILE A CA 1
ATOM 735 C C . ILE A 1 97 ? 11.177 -13.372 33.373 1.00 44.22 97 ILE A C 1
ATOM 737 O O . ILE A 1 97 ? 10.737 -12.666 34.275 1.00 44.22 97 ILE A O 1
ATOM 741 N N . LYS A 1 98 ? 11.566 -14.630 33.602 1.00 51.94 98 LYS A N 1
ATOM 742 C CA . LYS A 1 98 ? 11.944 -15.071 34.946 1.00 51.94 98 LYS A CA 1
ATOM 743 C C . LYS A 1 98 ? 13.228 -14.315 35.306 1.00 51.94 98 LYS A C 1
ATOM 745 O O . LYS A 1 98 ? 14.228 -14.518 34.618 1.00 51.94 98 LYS A O 1
ATOM 750 N N . PRO A 1 99 ? 13.258 -13.468 36.347 1.00 51.88 99 PRO A N 1
ATOM 751 C CA . PRO A 1 99 ? 14.520 -12.984 36.875 1.00 51.88 99 PRO A CA 1
ATOM 752 C C . PRO A 1 99 ? 15.153 -14.144 37.656 1.00 51.88 99 PRO A C 1
ATOM 754 O O . PRO A 1 99 ? 14.644 -14.555 38.695 1.00 51.88 99 PRO A O 1
ATOM 757 N N . GLY A 1 100 ? 16.230 -14.707 37.124 1.00 50.16 100 GLY A N 1
ATOM 758 C CA . GLY A 1 100 ? 17.032 -15.761 37.745 1.00 50.16 100 GLY A CA 1
ATOM 759 C C . GLY A 1 100 ? 17.902 -16.360 36.649 1.00 50.16 100 GLY A C 1
ATOM 760 O O . GLY A 1 100 ? 17.398 -17.060 35.786 1.00 50.16 100 GLY A O 1
ATOM 761 N N . GLU A 1 101 ? 19.159 -15.971 36.510 1.00 48.75 101 GLU A N 1
ATOM 762 C CA . GLU A 1 101 ? 20.221 -16.217 37.478 1.00 48.75 101 GLU A CA 1
ATOM 763 C C . GLU A 1 101 ? 21.265 -15.098 37.351 1.00 48.75 101 GLU A C 1
ATOM 765 O O . GLU A 1 101 ? 21.658 -14.722 36.246 1.00 48.75 101 GLU A O 1
ATOM 770 N N . GLY A 1 102 ? 21.658 -14.502 38.477 1.00 44.06 102 GLY A N 1
ATOM 771 C CA . GLY A 1 102 ? 22.620 -13.405 38.495 1.00 44.06 102 GLY A CA 1
ATOM 772 C C . GLY A 1 102 ? 23.983 -13.851 37.967 1.00 44.06 102 GLY A C 1
ATOM 773 O O . GLY A 1 102 ? 24.619 -14.727 38.545 1.00 44.06 102 GLY A O 1
ATOM 774 N N . GLY A 1 103 ? 24.458 -13.209 36.901 1.00 41.31 103 GLY A N 1
ATOM 775 C CA . GLY A 1 103 ? 25.855 -13.296 36.498 1.00 41.31 103 GLY A CA 1
ATOM 776 C C . GLY A 1 103 ? 26.709 -12.483 37.466 1.00 41.31 103 GLY A C 1
ATOM 777 O O . GLY A 1 103 ? 26.665 -11.254 37.453 1.00 41.31 103 GLY A O 1
ATOM 778 N N . ALA A 1 104 ? 27.469 -13.160 38.324 1.00 46.16 104 ALA A N 1
ATOM 779 C CA . ALA A 1 104 ? 28.488 -12.524 39.145 1.00 46.16 104 ALA A CA 1
ATOM 780 C C . ALA A 1 104 ? 29.591 -11.951 38.240 1.00 46.16 104 ALA A C 1
ATOM 782 O O . ALA A 1 104 ? 30.286 -12.691 37.546 1.00 46.16 104 ALA A O 1
ATOM 783 N N . VAL A 1 105 ? 29.764 -10.629 38.252 1.00 45.41 105 VAL A N 1
ATOM 784 C CA . VAL A 1 105 ? 30.918 -9.968 37.636 1.00 45.41 105 VAL A CA 1
ATOM 785 C C . VAL A 1 105 ? 32.067 -9.928 38.646 1.00 45.41 105 VAL A C 1
ATOM 787 O O . VAL A 1 105 ? 32.079 -9.113 39.565 1.00 45.41 105 VAL A O 1
ATOM 790 N N . SER A 1 106 ? 33.040 -10.828 38.496 1.00 47.81 106 SER A N 1
ATOM 791 C CA . SER A 1 106 ? 34.332 -10.716 39.183 1.00 47.81 106 SER A CA 1
ATOM 792 C C . SER A 1 106 ? 35.226 -9.754 38.407 1.00 47.81 106 SER A C 1
ATOM 794 O O . SER A 1 106 ? 35.716 -10.086 37.331 1.00 47.81 106 SER A O 1
ATOM 796 N N . LEU A 1 107 ? 35.467 -8.570 38.969 1.00 48.06 107 LEU A N 1
ATOM 797 C CA . LEU A 1 107 ? 36.572 -7.715 38.545 1.00 48.06 107 LEU A CA 1
ATOM 798 C C . LEU A 1 107 ? 37.866 -8.338 39.077 1.00 48.06 107 LEU A C 1
ATOM 800 O O . LEU A 1 107 ? 38.179 -8.229 40.262 1.00 48.06 107 LEU A O 1
ATOM 804 N N . GLY A 1 108 ? 38.581 -9.047 38.205 1.00 40.38 108 GLY A N 1
ATOM 805 C CA . GLY A 1 108 ? 39.957 -9.444 38.463 1.00 40.38 108 GLY A CA 1
ATOM 806 C C . GLY A 1 108 ? 40.815 -8.191 38.589 1.00 40.38 108 GLY A C 1
ATOM 807 O O . GLY A 1 108 ? 40.870 -7.368 37.680 1.00 40.38 108 GLY A O 1
ATOM 808 N N . SER A 1 109 ? 41.443 -8.034 39.745 1.00 49.72 109 SER A N 1
ATOM 809 C CA . SER A 1 109 ? 42.510 -7.075 39.989 1.00 49.72 109 SER A CA 1
ATOM 810 C C . SER A 1 109 ? 43.648 -7.302 38.996 1.00 49.72 109 SER A C 1
ATOM 812 O O . SER A 1 109 ? 44.298 -8.346 39.057 1.00 49.72 109 SER A O 1
ATOM 814 N N . GLU A 1 110 ? 43.926 -6.331 38.132 1.00 46.50 110 GLU A N 1
ATOM 815 C CA . GLU A 1 110 ? 45.221 -6.244 37.465 1.00 46.50 110 GLU A CA 1
ATOM 816 C C . GLU A 1 110 ? 46.022 -5.146 38.167 1.00 46.50 110 GLU A C 1
ATOM 818 O O . GLU A 1 110 ? 45.701 -3.961 38.102 1.00 46.50 110 GLU A O 1
ATOM 823 N N . ALA A 1 111 ? 47.000 -5.592 38.951 1.00 43.91 111 ALA A N 1
ATOM 824 C CA . ALA A 1 111 ? 48.045 -4.766 39.518 1.00 43.91 111 ALA A CA 1
ATOM 825 C C . ALA A 1 111 ? 49.288 -4.915 38.638 1.00 43.91 111 ALA A C 1
ATOM 827 O O . ALA A 1 111 ? 49.767 -6.037 38.460 1.00 43.91 111 ALA A O 1
ATOM 828 N N . ALA A 1 112 ? 49.811 -3.790 38.156 1.00 41.59 112 ALA A N 1
ATOM 829 C CA . ALA A 1 112 ? 51.238 -3.510 38.016 1.00 41.59 112 ALA A CA 1
ATOM 830 C C . ALA A 1 112 ? 51.432 -1.995 37.892 1.00 41.59 112 ALA A C 1
ATOM 832 O O . ALA A 1 112 ? 50.783 -1.391 37.009 1.00 41.59 112 ALA A O 1
#

Foldseek 3Di:
DADDDFQKDFFADKDFDDDPNHRKDFAPDWDKDKDFGDPVPADVPWAKFKWFQDPVVRDTDTPGADDDDRMGMDIDGMTHIMTIMTRHDRPPPPPPPDPDDDDDDDDDDDDD

pLDDT: mean 77.58, std 18.18, range [37.31, 96.94]

Radius of gyration: 21.42 Å; chains: 1; bounding box: 65×24×59 Å

Secondary structure (DSSP, 8-state):
-PPPPTTEEE-S--EE--BTTBS-EEEEEEEEEEEE--GGGSPTT---EEEEEETTTTEEEEEE-EEETTEEEEEEEEE-EEEEEEEPPP----------------------

Sequence (112 aa):
PPAVPSGFRLLGSVYEFSVDGEKSYSFAKSVTITLHFDPGAVGEGETPSIYYYDEELKQWVNLGGEISGNTITIQVDHFTKYAVMAAGEPEVATGLIKPGEGGAVSLGSEAA